Protein AF-A0A9D6NC68-F1 (afdb_monomer)

Radius of gyration: 19.36 Å; Cα contacts (8 Å, |Δi|>4): 173; chains: 1; bounding box: 43×59×42 Å

Mean predicted aligned error: 13.01 Å

pLDDT: mean 75.25, std 18.91, range [38.03, 96.81]

Nearest PDB structures (foldseek):
  4hh3-assembly1_B  TM=5.907E-01  e=2.697E-02  Cereibacter sphaeroides 2.4.1
  2va0-assembly2_B  TM=4.510E-01  e=1.013E-01  Cellvibrio japonicus
  3cwf-assembly3_B  TM=2.850E-01  e=6.262E-02  Bacillus subtilis subsp. subtilis str. 168
  6cet-assembly1_N  TM=4.588E-01  e=5.465E-01  Homo sapiens
  3cwf-assembly2_A  TM=2.872E-01  e=1.742E-01  Bacillus subtilis subsp. subtilis str. 168

Structure (mmCIF, N/CA/C/O backbone):
data_AF-A0A9D6NC68-F1
#
_entry.id   AF-A0A9D6NC68-F1
#
loop_
_atom_site.group_PDB
_atom_site.id
_atom_site.type_symbol
_atom_site.label_atom_id
_atom_site.label_alt_id
_atom_site.label_comp_id
_atom_site.label_asym_id
_atom_site.label_entity_id
_atom_site.label_seq_id
_atom_site.pdbx_PDB_ins_code
_atom_site.Cartn_x
_atom_site.Cartn_y
_atom_site.Cartn_z
_atom_site.occupancy
_atom_site.B_iso_or_equiv
_atom_site.auth_seq_id
_atom_site.auth_comp_id
_atom_site.auth_asym_id
_atom_site.auth_atom_id
_atom_site.pdbx_PDB_model_num
ATOM 1 N N . MET A 1 1 ? -10.569 -43.153 -0.492 1.00 38.03 1 MET A N 1
ATOM 2 C CA . MET A 1 1 ? -9.709 -42.126 -1.125 1.00 38.03 1 MET A CA 1
ATOM 3 C C . MET A 1 1 ? -10.592 -40.969 -1.573 1.00 38.03 1 MET A C 1
ATOM 5 O O . MET A 1 1 ? -11.355 -41.141 -2.511 1.00 38.03 1 MET A O 1
ATOM 9 N N . ALA A 1 2 ? -10.570 -39.834 -0.868 1.00 39.91 2 ALA A N 1
ATOM 10 C CA . ALA A 1 2 ? -11.434 -38.691 -1.178 1.00 39.91 2 ALA A CA 1
ATOM 11 C C . ALA A 1 2 ? -10.751 -37.766 -2.201 1.00 39.91 2 ALA A C 1
ATOM 13 O O . ALA A 1 2 ? -9.754 -37.112 -1.889 1.00 39.91 2 ALA A O 1
ATOM 14 N N . GLY A 1 3 ? -11.259 -37.740 -3.435 1.00 43.75 3 GLY A N 1
ATOM 15 C CA . GLY A 1 3 ? -10.824 -36.790 -4.457 1.00 43.75 3 GLY A CA 1
ATOM 16 C C . GLY A 1 3 ? -11.274 -35.375 -4.093 1.00 43.75 3 GLY A C 1
ATOM 17 O O . GLY A 1 3 ? -12.452 -35.142 -3.838 1.00 43.75 3 GLY A O 1
ATOM 18 N N . ARG A 1 4 ? -10.337 -34.421 -4.041 1.00 42.56 4 ARG A N 1
ATOM 19 C CA . ARG A 1 4 ? -10.652 -32.993 -3.891 1.00 42.56 4 ARG A CA 1
ATOM 20 C C . ARG A 1 4 ? -11.070 -32.434 -5.249 1.00 42.56 4 ARG A C 1
ATOM 22 O O . ARG A 1 4 ? -10.222 -32.258 -6.122 1.00 42.56 4 ARG A O 1
ATOM 29 N N . TYR A 1 5 ? -12.354 -32.134 -5.401 1.00 45.03 5 TYR A N 1
ATOM 30 C CA . TYR A 1 5 ? -12.891 -31.415 -6.553 1.00 45.03 5 TYR A CA 1
ATOM 31 C C . TYR A 1 5 ? -12.831 -29.908 -6.294 1.00 45.03 5 TYR A C 1
ATOM 33 O O . TYR A 1 5 ? -13.053 -29.456 -5.171 1.00 45.03 5 TYR A O 1
ATOM 41 N N . ARG A 1 6 ? -12.510 -29.124 -7.326 1.00 47.69 6 ARG A N 1
ATOM 42 C CA . ARG A 1 6 ? -12.572 -27.659 -7.286 1.00 47.69 6 ARG A CA 1
ATOM 43 C C . ARG A 1 6 ? -13.551 -27.212 -8.363 1.00 47.69 6 ARG A C 1
ATOM 45 O O . ARG A 1 6 ? -13.304 -27.459 -9.539 1.00 47.69 6 ARG A O 1
ATOM 52 N N . ILE A 1 7 ? -14.658 -26.611 -7.940 1.00 45.88 7 ILE A N 1
ATOM 53 C CA . ILE A 1 7 ? -15.708 -26.094 -8.821 1.00 45.88 7 ILE A CA 1
ATOM 54 C C . ILE A 1 7 ? -15.282 -24.689 -9.261 1.00 45.88 7 ILE A C 1
ATOM 56 O O . ILE A 1 7 ? -14.904 -23.869 -8.425 1.00 45.88 7 ILE A O 1
ATOM 60 N N . LEU A 1 8 ? -15.285 -24.437 -10.568 1.00 43.72 8 LEU A N 1
ATOM 61 C CA . LEU A 1 8 ? -15.113 -23.110 -11.157 1.00 43.72 8 LEU A CA 1
ATOM 62 C C . LEU A 1 8 ? -16.444 -22.750 -11.816 1.00 43.72 8 LEU A C 1
ATOM 64 O O . LEU A 1 8 ? -16.914 -23.498 -12.671 1.00 43.72 8 LEU A O 1
ATOM 68 N N . LEU A 1 9 ? -17.050 -21.643 -11.388 1.00 43.97 9 LEU A N 1
ATOM 69 C CA . LEU A 1 9 ? -18.207 -21.056 -12.058 1.00 43.97 9 LEU A CA 1
ATOM 70 C C . LEU A 1 9 ? -17.688 -20.282 -13.272 1.00 43.97 9 LEU A C 1
ATOM 72 O O . LEU A 1 9 ? -16.875 -19.372 -13.126 1.00 43.97 9 LEU A O 1
ATOM 76 N N . LEU A 1 10 ? -18.109 -20.705 -14.459 1.00 48.22 10 LEU A N 1
ATOM 77 C CA . LEU A 1 10 ? -17.904 -20.001 -15.720 1.00 48.22 10 LEU A CA 1
ATOM 78 C C . LEU A 1 10 ? -19.257 -19.411 -16.112 1.00 48.22 10 LEU A C 1
ATOM 80 O O . LEU A 1 10 ? -20.260 -20.124 -16.057 1.00 48.22 10 LEU A O 1
ATOM 84 N N . GLU A 1 11 ? -19.284 -18.123 -16.446 1.00 46.56 11 GLU A N 1
ATOM 85 C CA . GLU A 1 11 ? -20.502 -17.456 -16.906 1.00 46.56 11 GLU A CA 1
ATOM 86 C C . GLU A 1 11 ? -21.020 -18.083 -18.206 1.00 46.56 11 GLU A C 1
ATOM 88 O 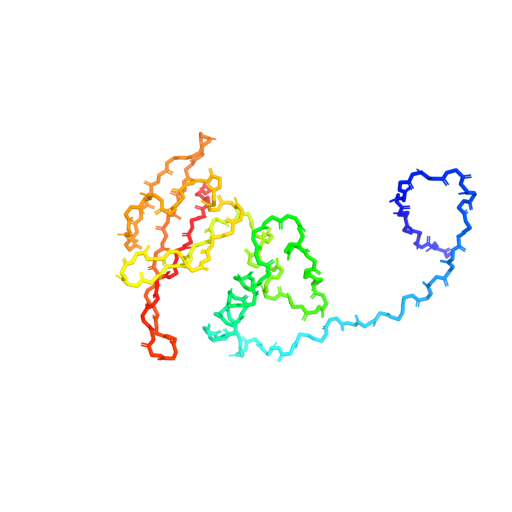O . GLU A 1 11 ? -20.258 -18.502 -19.081 1.00 46.56 11 GLU A O 1
ATOM 93 N N . ASP A 1 12 ? -22.345 -18.191 -18.260 1.00 42.12 12 ASP A N 1
ATOM 94 C CA . ASP A 1 12 ? -23.128 -18.937 -19.233 1.00 42.12 12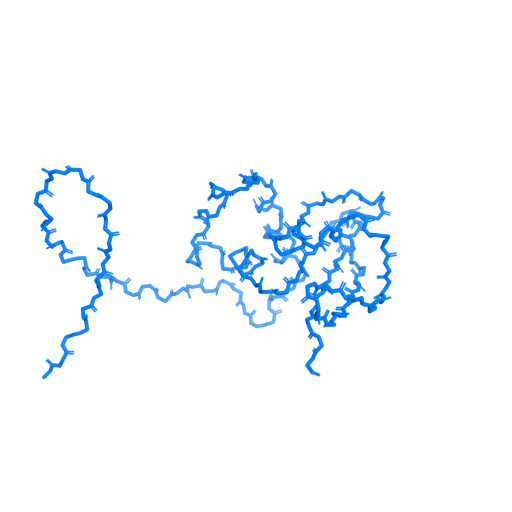 ASP A CA 1
ATOM 95 C C . ASP A 1 12 ? -23.083 -18.290 -20.626 1.00 42.12 12 ASP A C 1
ATOM 97 O O . ASP A 1 12 ? -23.382 -17.113 -20.816 1.00 42.12 12 ASP A O 1
ATOM 101 N N . SER A 1 13 ? -22.710 -19.086 -21.624 1.00 50.75 13 SER A N 1
ATOM 102 C CA . SER A 1 13 ? -22.927 -18.796 -23.043 1.00 50.75 13 SER A CA 1
ATOM 103 C C . SER A 1 13 ? -23.409 -20.068 -23.745 1.00 50.75 13 SER A C 1
ATOM 105 O O . SER A 1 13 ? -22.804 -20.521 -24.711 1.00 50.75 13 SER A O 1
ATOM 107 N N . GLY A 1 14 ? -24.459 -20.705 -23.215 1.00 52.47 14 GLY A N 1
ATOM 108 C CA . GLY A 1 14 ? -25.315 -21.639 -23.956 1.00 52.47 14 GLY A CA 1
ATOM 109 C C . GLY A 1 14 ? -24.658 -22.914 -24.502 1.00 52.47 14 GLY A C 1
ATOM 110 O O . GLY A 1 14 ? -25.188 -23.515 -25.435 1.00 52.47 14 GLY A O 1
ATOM 111 N N . GLY A 1 15 ? -23.523 -23.350 -23.952 1.00 49.03 15 GLY A N 1
ATOM 112 C CA . GLY A 1 15 ? -22.810 -24.556 -24.381 1.00 49.03 15 GLY A CA 1
ATOM 113 C C . GLY A 1 15 ? -22.490 -25.466 -23.199 1.00 49.03 15 GLY A C 1
ATOM 114 O O . GLY A 1 15 ? -21.941 -25.013 -22.198 1.00 49.03 15 GLY A O 1
ATOM 115 N N . ALA A 1 16 ? -22.834 -26.753 -23.302 1.00 49.88 16 ALA A N 1
ATOM 116 C CA . ALA A 1 16 ? -22.625 -27.742 -22.245 1.00 49.88 16 ALA A CA 1
ATOM 117 C C . ALA A 1 16 ? -21.170 -27.745 -21.727 1.00 49.88 16 ALA A C 1
ATOM 119 O O . ALA A 1 16 ? -20.219 -27.934 -22.488 1.00 49.88 16 ALA A O 1
ATOM 120 N N . LEU A 1 17 ? -21.001 -27.558 -20.414 1.00 51.28 17 LEU A N 1
ATOM 121 C CA . LEU A 1 17 ? -19.701 -27.542 -19.744 1.00 51.28 17 LEU A CA 1
ATOM 122 C C . LEU A 1 17 ? -19.083 -28.948 -19.747 1.00 51.28 17 LEU A C 1
ATOM 124 O O . LEU A 1 17 ? -19.512 -29.833 -19.007 1.00 51.28 17 LEU A O 1
ATOM 128 N N . VAL A 1 18 ? -18.043 -29.155 -20.557 1.00 51.59 18 VAL A N 1
ATOM 129 C CA . VAL A 1 18 ? -17.250 -30.391 -20.534 1.00 51.59 18 VAL A CA 1
ATOM 130 C C . VAL A 1 18 ? -16.171 -30.273 -19.447 1.00 51.59 18 VAL A C 1
ATOM 132 O O . VAL A 1 18 ? -15.347 -29.355 -19.507 1.00 51.59 18 VAL A O 1
ATOM 135 N N . PRO A 1 19 ? -16.114 -31.180 -18.454 1.00 50.38 19 PRO A N 1
ATOM 136 C CA . PRO A 1 19 ? -15.077 -31.146 -17.432 1.00 50.38 19 PRO A CA 1
ATOM 137 C C . PRO A 1 19 ? -13.713 -31.483 -18.046 1.00 50.38 19 PRO A C 1
ATOM 139 O O . PRO A 1 19 ? -13.382 -32.639 -18.305 1.00 50.38 19 PRO A O 1
ATOM 142 N N . VAL A 1 20 ? -12.881 -30.464 -18.259 1.00 53.00 20 VAL A N 1
ATOM 143 C CA . VAL A 1 20 ? -11.490 -30.662 -18.674 1.00 53.00 20 VAL A CA 1
ATOM 144 C C . VAL A 1 20 ? -10.664 -31.013 -17.439 1.00 53.00 20 VAL A C 1
ATOM 146 O O . VAL A 1 20 ? -10.426 -30.172 -16.570 1.00 53.00 20 VAL A O 1
ATOM 149 N N . SER A 1 21 ? -10.179 -32.254 -17.362 1.00 44.06 21 SER A N 1
ATOM 150 C CA . SER A 1 21 ? -9.231 -32.683 -16.328 1.00 44.06 21 SER A CA 1
ATOM 151 C C . SER A 1 21 ? -7.858 -32.037 -16.559 1.00 44.06 21 SER A C 1
ATOM 153 O O . SER A 1 21 ? -6.910 -32.672 -17.029 1.00 44.06 21 SER A O 1
ATOM 155 N N . ARG A 1 22 ? -7.713 -30.756 -16.206 1.00 48.44 22 ARG A N 1
ATOM 156 C CA . ARG A 1 22 ? -6.403 -30.105 -16.123 1.00 48.44 22 ARG A CA 1
ATOM 157 C C . ARG A 1 22 ? -5.655 -30.699 -14.932 1.00 48.44 22 ARG A C 1
ATOM 159 O O . ARG A 1 22 ? -5.907 -30.345 -13.781 1.00 48.44 22 ARG A O 1
ATOM 166 N N . ARG A 1 23 ? -4.688 -31.583 -15.201 1.00 44.88 23 ARG A N 1
ATOM 167 C CA . ARG A 1 23 ? -3.639 -31.906 -14.226 1.00 44.88 23 ARG A CA 1
ATOM 168 C C . ARG A 1 23 ? -2.880 -30.613 -13.943 1.00 44.88 23 ARG A C 1
ATOM 170 O O . ARG A 1 23 ? -1.998 -30.228 -14.707 1.00 44.88 23 ARG A O 1
ATOM 177 N N . SER A 1 24 ? -3.236 -29.922 -12.864 1.00 47.62 24 SER A N 1
ATOM 178 C CA . SER A 1 24 ? -2.426 -28.824 -12.359 1.00 47.62 24 SER A CA 1
ATOM 179 C C . SER A 1 24 ? -1.089 -29.425 -11.935 1.00 47.62 24 SER A C 1
ATOM 181 O O . SER A 1 24 ? -0.956 -30.043 -10.879 1.00 47.62 24 SER A O 1
ATOM 183 N N . ARG A 1 25 ? -0.066 -29.289 -12.787 1.00 47.72 25 ARG A N 1
ATOM 184 C CA . ARG A 1 25 ? 1.313 -29.360 -12.307 1.00 47.72 25 ARG A CA 1
ATOM 185 C C . ARG A 1 25 ? 1.385 -28.286 -11.233 1.00 47.72 25 ARG A C 1
ATOM 187 O O . ARG A 1 25 ? 1.366 -27.103 -11.559 1.00 47.72 25 ARG A O 1
ATOM 194 N N . ARG A 1 26 ? 1.380 -28.696 -9.962 1.00 45.12 26 ARG A N 1
ATOM 195 C CA . ARG A 1 26 ? 1.648 -27.816 -8.826 1.00 45.12 26 ARG A CA 1
ATOM 196 C C . ARG A 1 26 ? 3.069 -27.291 -8.999 1.00 45.12 26 ARG A C 1
ATOM 198 O O . ARG A 1 26 ? 4.011 -27.836 -8.434 1.00 45.12 26 ARG A O 1
ATOM 205 N N . ARG A 1 27 ? 3.234 -26.249 -9.809 1.00 46.94 27 ARG A N 1
ATOM 206 C CA . ARG A 1 27 ? 4.365 -25.353 -9.666 1.00 46.94 27 ARG A CA 1
ATOM 207 C C . ARG A 1 27 ? 4.140 -24.703 -8.312 1.00 46.94 27 ARG A C 1
ATOM 209 O O . ARG A 1 27 ? 3.193 -23.940 -8.139 1.00 46.94 27 ARG A O 1
ATOM 216 N N . ARG A 1 28 ? 4.940 -25.098 -7.317 1.00 42.88 28 ARG A N 1
ATOM 217 C CA . ARG A 1 28 ? 5.138 -24.232 -6.153 1.00 42.88 28 ARG A CA 1
ATOM 218 C C . ARG A 1 28 ? 5.463 -22.851 -6.729 1.00 42.88 28 ARG A C 1
ATOM 220 O O . ARG A 1 28 ? 6.293 -22.818 -7.641 1.00 42.88 28 ARG A O 1
ATOM 227 N N . PRO A 1 29 ? 4.814 -21.768 -6.273 1.00 49.62 29 PRO A N 1
ATOM 228 C CA . PRO A 1 29 ? 5.267 -20.435 -6.626 1.00 49.62 29 PRO A CA 1
ATOM 229 C C . PRO A 1 29 ? 6.754 -20.398 -6.287 1.00 49.62 29 PRO A C 1
ATOM 231 O O . PRO A 1 29 ? 7.136 -20.625 -5.135 1.00 49.62 29 PRO A O 1
ATOM 234 N N . ALA A 1 30 ? 7.597 -20.270 -7.306 1.00 50.16 30 ALA A N 1
ATOM 235 C CA . ALA A 1 30 ? 8.998 -20.005 -7.080 1.00 50.16 30 ALA A CA 1
ATOM 236 C C . ALA A 1 30 ? 9.017 -18.553 -6.631 1.00 50.16 30 ALA A C 1
ATOM 238 O O . ALA A 1 30 ? 8.946 -17.663 -7.464 1.00 50.16 30 ALA A O 1
ATOM 239 N N . PHE A 1 31 ? 8.983 -18.322 -5.320 1.00 48.66 31 PHE A N 1
ATOM 240 C CA . PHE A 1 31 ? 9.258 -17.003 -4.779 1.00 48.66 31 PHE A CA 1
ATOM 241 C C . PHE A 1 31 ? 10.730 -16.734 -5.097 1.00 48.66 31 PHE A C 1
ATOM 243 O O . PHE A 1 31 ? 11.588 -17.398 -4.515 1.00 48.66 31 PHE A O 1
ATOM 250 N N . PRO A 1 32 ? 11.055 -15.829 -6.037 1.00 55.06 32 PRO A N 1
ATOM 251 C CA . PRO A 1 32 ? 12.445 -15.578 -6.405 1.00 55.06 32 PRO A CA 1
ATOM 252 C C . PRO A 1 32 ? 13.188 -14.800 -5.305 1.00 55.06 32 PRO A C 1
ATOM 254 O O . PRO A 1 32 ? 14.366 -14.492 -5.451 1.00 55.06 32 PRO A O 1
ATOM 257 N N . TYR A 1 33 ? 12.504 -14.480 -4.204 1.00 56.50 33 TYR A N 1
ATOM 258 C CA . TYR A 1 33 ? 13.012 -13.688 -3.100 1.00 56.50 33 TYR A CA 1
ATOM 259 C C . TYR A 1 33 ? 13.284 -14.600 -1.898 1.00 56.50 33 TYR A C 1
ATOM 261 O O . TYR A 1 33 ? 12.368 -15.245 -1.382 1.00 56.50 33 TYR A O 1
ATOM 269 N N . SER A 1 34 ? 14.537 -14.654 -1.433 1.00 53.75 34 SER A N 1
ATOM 270 C CA . SER A 1 34 ? 14.830 -15.168 -0.092 1.00 53.75 34 SER A CA 1
ATOM 271 C C . SER A 1 34 ? 14.238 -14.226 0.963 1.00 53.75 34 SER A C 1
ATOM 273 O O . SER A 1 34 ? 13.950 -13.059 0.689 1.00 53.75 34 SER A O 1
ATOM 275 N N . ARG A 1 35 ? 14.059 -14.716 2.195 1.00 50.66 35 ARG A N 1
ATOM 276 C CA . ARG A 1 35 ? 13.564 -13.901 3.316 1.00 50.66 35 ARG A CA 1
ATOM 277 C C . ARG A 1 35 ? 14.492 -12.710 3.611 1.00 50.66 35 ARG A C 1
ATOM 279 O O . ARG A 1 35 ? 14.003 -11.690 4.080 1.00 50.66 35 ARG A O 1
ATOM 286 N N . GLU A 1 36 ? 15.785 -12.816 3.281 1.00 51.69 36 GLU A N 1
ATOM 287 C CA . GLU A 1 36 ? 16.742 -11.698 3.322 1.00 51.69 36 GLU A CA 1
ATOM 288 C C . GLU A 1 36 ? 16.700 -10.787 2.076 1.00 51.69 36 GLU A C 1
ATOM 290 O O . GLU A 1 36 ? 17.142 -9.644 2.147 1.00 51.69 36 GLU A O 1
ATOM 295 N N . ALA A 1 37 ? 16.167 -11.254 0.940 1.00 50.56 37 ALA A N 1
ATOM 296 C CA . ALA A 1 37 ? 16.128 -10.516 -0.329 1.00 50.56 37 ALA A CA 1
ATOM 297 C C . ALA A 1 37 ? 14.882 -9.631 -0.514 1.00 50.56 37 ALA A C 1
ATOM 299 O O . ALA A 1 37 ? 14.808 -8.876 -1.485 1.00 50.56 37 ALA A O 1
ATOM 300 N N . LEU A 1 38 ? 13.906 -9.686 0.400 1.00 60.12 38 LEU A N 1
ATOM 301 C CA . LEU A 1 38 ? 12.779 -8.745 0.445 1.00 60.12 38 LEU A CA 1
ATOM 302 C C . LEU A 1 38 ? 13.248 -7.380 0.977 1.00 60.12 38 LEU A C 1
ATOM 304 O O . LEU A 1 38 ? 12.913 -6.956 2.079 1.00 60.12 38 LEU A O 1
ATOM 308 N N . GLY A 1 39 ? 14.074 -6.704 0.181 1.00 69.44 39 GLY A N 1
ATOM 309 C CA . GLY A 1 39 ? 14.483 -5.323 0.402 1.00 69.44 39 GLY A CA 1
ATOM 310 C C . GLY A 1 39 ? 13.531 -4.325 -0.260 1.00 69.44 39 GLY A C 1
ATOM 311 O O . GLY A 1 39 ? 12.707 -4.682 -1.104 1.00 69.44 39 GLY A O 1
ATOM 312 N N . TRP A 1 40 ? 13.708 -3.043 0.069 1.00 72.69 40 TRP A N 1
ATOM 313 C CA . TRP A 1 40 ? 12.947 -1.914 -0.488 1.00 72.69 40 TRP A CA 1
ATOM 314 C C . TRP A 1 40 ? 12.809 -1.933 -2.012 1.00 72.69 40 TRP A C 1
ATOM 316 O O . TRP A 1 40 ? 11.760 -1.567 -2.537 1.00 72.69 40 TRP A O 1
ATOM 326 N N . GLY A 1 41 ? 13.839 -2.399 -2.722 1.00 76.62 41 GLY A N 1
ATOM 327 C CA . GLY A 1 41 ? 13.818 -2.454 -4.179 1.00 76.62 41 GLY A CA 1
ATOM 328 C C . GLY A 1 41 ? 12.754 -3.376 -4.754 1.00 76.62 41 GLY A C 1
ATOM 329 O O . GLY A 1 41 ? 12.084 -2.994 -5.703 1.00 76.62 41 GLY A O 1
ATOM 330 N N . VAL A 1 42 ? 12.516 -4.533 -4.134 1.00 82.06 42 VAL A N 1
ATOM 331 C CA . VAL A 1 42 ? 11.505 -5.488 -4.611 1.00 82.06 42 VAL A CA 1
ATOM 332 C C . VAL A 1 42 ? 10.097 -4.894 -4.505 1.00 82.06 42 VAL A C 1
ATOM 334 O O . VAL A 1 42 ? 9.295 -5.010 -5.432 1.00 82.06 42 VAL A O 1
ATOM 337 N N . LEU A 1 43 ? 9.804 -4.219 -3.389 1.00 82.19 43 LEU A N 1
ATOM 338 C CA . LEU A 1 43 ? 8.521 -3.549 -3.172 1.00 82.19 43 LEU A CA 1
ATOM 339 C C . LEU A 1 43 ? 8.315 -2.410 -4.176 1.00 82.19 43 LEU A C 1
ATOM 341 O O . LEU A 1 43 ? 7.243 -2.275 -4.758 1.00 82.19 43 LEU A O 1
ATOM 345 N N . LEU A 1 44 ? 9.352 -1.615 -4.422 1.00 82.88 44 LEU A N 1
ATOM 346 C CA . LEU A 1 44 ? 9.266 -0.462 -5.313 1.00 82.88 44 LEU A CA 1
ATOM 347 C C . LEU A 1 44 ? 9.247 -0.853 -6.799 1.00 82.88 44 LEU A C 1
ATOM 349 O O . LEU A 1 44 ? 8.564 -0.207 -7.590 1.00 82.88 44 LEU A O 1
ATOM 353 N N . GLU A 1 45 ? 9.898 -1.951 -7.183 1.00 85.50 45 GLU A N 1
ATOM 354 C CA . GLU A 1 45 ? 9.743 -2.563 -8.510 1.00 85.50 45 GLU A CA 1
ATOM 355 C C . GLU A 1 45 ? 8.331 -3.116 -8.730 1.00 85.50 45 GLU A C 1
ATOM 357 O O . GLU A 1 45 ? 7.791 -3.023 -9.834 1.00 85.50 45 GLU A O 1
ATOM 362 N N . ALA A 1 46 ? 7.710 -3.691 -7.696 1.00 84.75 46 ALA A N 1
ATOM 363 C CA . ALA A 1 46 ? 6.306 -4.096 -7.747 1.00 84.75 46 ALA A CA 1
ATOM 364 C C . ALA A 1 46 ? 5.377 -2.881 -7.915 1.00 84.75 46 ALA A C 1
ATOM 366 O O . ALA A 1 46 ? 4.517 -2.892 -8.792 1.00 84.75 46 ALA A O 1
ATOM 367 N N . VAL A 1 47 ? 5.617 -1.795 -7.176 1.00 83.62 47 VAL A N 1
ATOM 368 C CA . VAL A 1 47 ? 4.903 -0.516 -7.335 1.00 83.62 47 VAL A CA 1
ATOM 369 C C . VAL A 1 47 ? 5.040 0.049 -8.757 1.00 83.62 47 VAL A C 1
ATOM 371 O O . VAL A 1 47 ? 4.042 0.417 -9.373 1.00 83.62 47 VAL A O 1
ATOM 374 N N . GLU A 1 48 ? 6.247 0.078 -9.332 1.00 83.31 48 GLU A N 1
ATOM 375 C CA . GLU A 1 48 ? 6.464 0.531 -10.719 1.00 83.31 48 GLU A CA 1
ATOM 376 C C . GLU A 1 48 ? 5.751 -0.359 -11.754 1.00 83.31 48 GLU A C 1
ATOM 378 O O . GLU A 1 48 ? 5.359 0.114 -12.826 1.00 83.31 48 GLU A O 1
ATOM 383 N N . ARG A 1 49 ? 5.600 -1.660 -11.474 1.00 82.31 49 ARG A N 1
ATOM 384 C CA . ARG A 1 49 ? 4.831 -2.587 -12.319 1.00 82.31 49 ARG A CA 1
ATOM 385 C C . ARG A 1 49 ? 3.333 -2.307 -12.226 1.00 82.31 49 ARG A C 1
ATOM 387 O O . ARG A 1 49 ? 2.720 -2.123 -13.274 1.00 82.31 49 ARG A O 1
ATOM 394 N N . LEU A 1 50 ? 2.792 -2.172 -11.016 1.00 79.88 50 LEU A N 1
ATOM 395 C CA . LEU A 1 50 ? 1.386 -1.826 -10.779 1.00 79.88 50 LEU A CA 1
ATOM 396 C C . LEU A 1 50 ? 1.020 -0.489 -11.434 1.00 79.88 50 LEU A C 1
ATOM 398 O O . LEU A 1 50 ? 0.049 -0.406 -12.179 1.00 79.88 50 LEU A O 1
ATOM 402 N N . ARG A 1 51 ? 1.868 0.537 -11.284 1.00 77.62 51 ARG A N 1
ATOM 403 C CA . ARG A 1 51 ? 1.653 1.850 -11.916 1.00 77.62 51 ARG A CA 1
ATOM 404 C C . ARG A 1 51 ? 1.516 1.767 -13.440 1.00 77.62 51 ARG A C 1
ATOM 406 O O . ARG A 1 51 ? 0.761 2.530 -14.032 1.00 77.62 51 ARG A O 1
ATOM 413 N N . ARG A 1 52 ? 2.268 0.874 -14.095 1.00 76.88 52 ARG A N 1
ATOM 414 C CA . ARG A 1 52 ? 2.236 0.706 -15.561 1.00 76.88 52 ARG A CA 1
ATOM 415 C C . ARG A 1 52 ? 0.990 -0.012 -16.067 1.00 76.88 52 ARG A C 1
ATOM 417 O O . ARG A 1 52 ? 0.668 0.138 -17.240 1.00 76.88 52 ARG A O 1
ATOM 424 N N . GLN A 1 53 ? 0.325 -0.791 -15.221 1.00 71.81 53 GLN A N 1
ATOM 425 C CA . GLN A 1 53 ? -0.871 -1.544 -15.601 1.00 71.81 53 GLN A CA 1
ATOM 426 C C . GLN A 1 53 ? -2.133 -0.679 -15.628 1.00 71.81 53 GLN A C 1
ATOM 428 O O . GLN A 1 53 ? -3.111 -1.058 -16.265 1.00 71.81 53 GLN A O 1
ATOM 433 N N . GLY A 1 54 ? -2.071 0.515 -15.033 1.00 61.97 54 GLY A N 1
ATOM 434 C CA . GLY A 1 54 ? -3.194 1.439 -14.966 1.00 61.97 54 GLY A CA 1
ATOM 435 C C . GLY A 1 54 ? -4.193 1.068 -13.862 1.00 61.97 54 GLY A C 1
ATOM 436 O O . GLY A 1 54 ? -4.102 -0.009 -13.271 1.00 61.97 54 GLY A O 1
ATOM 437 N N . PRO A 1 55 ? -5.121 1.982 -13.539 1.00 58.72 55 PRO A N 1
ATOM 438 C CA . PRO A 1 55 ? -6.116 1.760 -12.498 1.00 58.72 55 PRO A CA 1
ATOM 439 C C . PRO A 1 55 ? -7.189 0.747 -12.927 1.00 58.72 55 PRO A C 1
ATOM 441 O O . PRO A 1 55 ? -7.469 0.567 -14.114 1.00 58.72 55 PRO A O 1
ATOM 444 N N . GLY A 1 56 ? -7.862 0.156 -11.939 1.00 55.50 56 GLY A N 1
ATOM 445 C CA . GLY A 1 56 ? -9.074 -0.639 -12.133 1.00 55.50 56 GLY A CA 1
ATOM 446 C C . GLY A 1 56 ? -8.862 -2.149 -12.333 1.00 55.50 56 GLY A C 1
ATOM 447 O O . GLY A 1 56 ? -7.732 -2.637 -12.332 1.00 55.50 56 GLY A O 1
ATOM 448 N N . PRO A 1 57 ? -9.961 -2.908 -12.518 1.00 54.28 57 PRO A N 1
ATOM 449 C CA . PRO A 1 57 ? -9.960 -4.376 -12.482 1.00 54.28 57 PRO A CA 1
ATOM 450 C C . PRO A 1 57 ? -9.089 -5.043 -13.556 1.00 54.28 57 PRO A C 1
ATOM 452 O O . PRO A 1 57 ? -8.639 -6.172 -13.382 1.00 54.28 57 PRO A O 1
ATOM 455 N N . GLU A 1 58 ? -8.825 -4.357 -14.670 1.00 56.12 58 GLU A N 1
ATOM 456 C CA . GLU A 1 58 ? -7.948 -4.852 -15.740 1.00 56.12 58 GLU A CA 1
ATOM 457 C C . GLU A 1 58 ? -6.462 -4.842 -15.335 1.00 56.12 58 GLU A C 1
ATOM 459 O O . GLU A 1 58 ? -5.691 -5.682 -15.808 1.00 56.12 58 GLU A O 1
ATOM 464 N N . GLY A 1 59 ? -6.064 -3.962 -14.405 1.00 55.38 59 GLY A N 1
ATOM 465 C CA . GLY A 1 59 ? -4.738 -3.981 -13.781 1.00 55.38 59 GLY A CA 1
ATOM 466 C C . GLY A 1 59 ? -4.553 -5.157 -12.814 1.00 55.38 59 GLY A C 1
ATOM 467 O O . GLY A 1 59 ? -3.436 -5.611 -12.583 1.00 55.38 59 GLY A O 1
ATOM 468 N N . TRP A 1 60 ? -5.651 -5.748 -12.328 1.00 57.66 60 TRP A N 1
ATOM 469 C CA . TRP A 1 60 ? -5.657 -6.827 -11.326 1.00 57.66 60 TRP A CA 1
ATOM 470 C C . TRP A 1 60 ? -5.333 -8.209 -11.908 1.00 57.66 60 TRP A C 1
ATOM 472 O O . TRP A 1 60 ? -5.503 -9.243 -11.261 1.00 57.66 60 TRP A O 1
ATOM 482 N N . ARG A 1 61 ? -4.850 -8.257 -13.153 1.00 62.75 61 ARG A N 1
ATOM 483 C CA . ARG A 1 61 ? -4.497 -9.506 -13.842 1.00 62.75 61 ARG A CA 1
ATOM 484 C C . ARG A 1 61 ? -3.167 -10.092 -13.371 1.00 62.75 61 ARG A C 1
ATOM 486 O O . ARG A 1 61 ? -2.790 -11.162 -13.850 1.00 62.75 61 ARG A O 1
ATOM 493 N N . ILE A 1 62 ? -2.463 -9.442 -12.437 1.00 66.4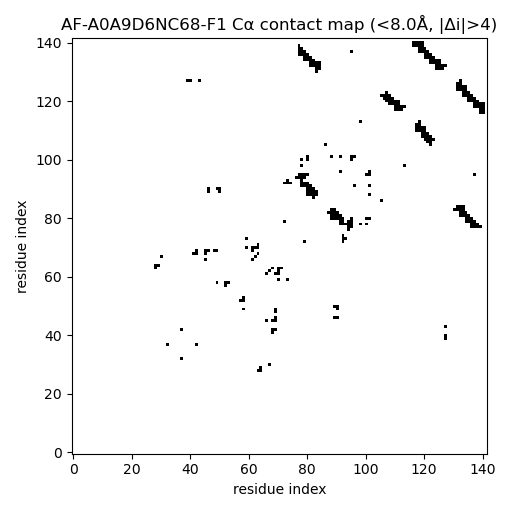4 62 ILE A N 1
ATOM 494 C CA . ILE A 1 62 ? -1.282 -10.036 -11.813 1.00 66.44 62 ILE A CA 1
ATOM 495 C C . ILE A 1 62 ? -1.708 -11.259 -11.003 1.00 66.44 62 ILE A C 1
ATOM 497 O O . ILE A 1 62 ? -2.270 -11.173 -9.914 1.00 66.44 62 ILE A O 1
ATOM 501 N N . SER A 1 63 ? -1.382 -12.434 -11.527 1.00 65.31 63 SER A N 1
ATOM 502 C CA . SER A 1 63 ? -1.458 -13.670 -10.765 1.00 65.31 63 SER A CA 1
ATOM 503 C C . SER A 1 63 ? -0.415 -13.653 -9.649 1.00 65.31 63 SER A C 1
ATOM 505 O O . SER A 1 63 ? 0.745 -13.306 -9.876 1.00 65.31 63 SER A O 1
ATOM 507 N N . LEU A 1 64 ? -0.787 -14.163 -8.471 1.00 70.69 64 LEU A N 1
ATOM 508 C CA . LEU A 1 64 ? 0.144 -14.470 -7.377 1.00 70.69 64 LEU A CA 1
ATOM 509 C C . LEU A 1 64 ? 1.366 -15.289 -7.850 1.00 70.69 64 LEU A C 1
ATOM 511 O O . LEU A 1 64 ? 2.429 -15.220 -7.241 1.00 70.69 64 LEU A O 1
ATOM 515 N N . GLN A 1 65 ? 1.217 -16.093 -8.910 1.00 70.19 65 GLN A N 1
ATOM 516 C CA . GLN A 1 65 ? 2.307 -16.905 -9.464 1.00 70.19 65 GLN A CA 1
ATOM 517 C C . GLN A 1 65 ? 3.313 -16.097 -10.292 1.00 70.19 65 GLN A C 1
ATOM 519 O O . GLN A 1 65 ? 4.458 -16.530 -10.403 1.00 70.19 65 GLN A O 1
ATOM 524 N N . ASP A 1 66 ? 2.891 -14.963 -10.852 1.00 71.69 66 ASP A N 1
ATOM 525 C CA . ASP A 1 66 ? 3.683 -14.169 -11.793 1.00 71.69 66 ASP A CA 1
ATOM 526 C C . ASP A 1 66 ? 4.370 -12.988 -11.091 1.00 71.69 66 ASP A C 1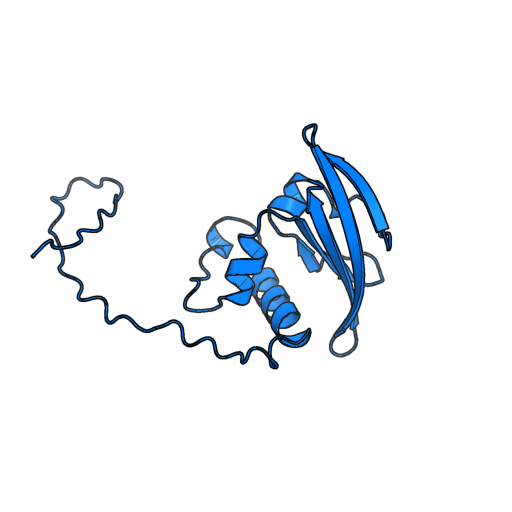
ATOM 528 O O . ASP A 1 66 ? 5.542 -12.716 -11.351 1.00 71.69 66 ASP A O 1
ATOM 532 N N . ASP A 1 67 ? 3.681 -12.320 -10.157 1.00 77.56 67 ASP A N 1
ATOM 533 C CA . ASP A 1 67 ? 4.273 -11.268 -9.321 1.00 77.56 67 ASP A CA 1
ATOM 534 C C . ASP A 1 67 ? 3.614 -11.215 -7.928 1.00 77.56 67 ASP A C 1
ATOM 536 O O . ASP A 1 67 ? 2.656 -10.472 -7.695 1.00 77.56 67 ASP A O 1
ATOM 540 N N . PRO A 1 68 ? 4.111 -12.019 -6.969 1.00 78.81 68 PRO A N 1
ATOM 541 C CA . PRO A 1 68 ? 3.474 -12.160 -5.666 1.00 78.81 68 PRO A CA 1
ATOM 542 C C . PRO A 1 68 ? 3.518 -10.883 -4.831 1.00 78.81 68 PRO A C 1
ATOM 544 O O . PRO A 1 68 ? 2.636 -10.673 -4.005 1.00 78.81 68 PRO A O 1
ATOM 547 N N . VAL A 1 69 ? 4.525 -10.029 -5.021 1.00 83.31 69 VAL A N 1
ATOM 548 C CA . VAL A 1 69 ? 4.659 -8.795 -4.238 1.00 83.31 69 VAL A CA 1
ATOM 549 C C . VAL A 1 69 ? 3.640 -7.771 -4.708 1.00 83.31 69 VAL A C 1
ATOM 551 O O . VAL A 1 69 ? 2.942 -7.204 -3.875 1.00 83.31 69 VAL A O 1
ATOM 554 N N . ALA A 1 70 ? 3.488 -7.590 -6.021 1.00 81.62 70 ALA A N 1
ATOM 555 C CA . ALA A 1 70 ? 2.448 -6.719 -6.557 1.00 81.62 70 ALA A CA 1
ATOM 556 C C . ALA A 1 70 ? 1.044 -7.218 -6.188 1.00 81.62 70 ALA A C 1
ATOM 558 O O . ALA A 1 70 ? 0.224 -6.432 -5.724 1.00 81.62 70 ALA A O 1
ATOM 559 N N . PHE A 1 71 ? 0.804 -8.531 -6.287 1.00 81.44 71 PHE A N 1
ATOM 560 C CA . PHE A 1 71 ? -0.457 -9.128 -5.844 1.00 81.44 71 PHE A CA 1
ATOM 561 C C . PHE A 1 71 ? -0.748 -8.831 -4.364 1.00 81.44 71 PHE A C 1
ATOM 563 O O . PHE A 1 71 ? -1.872 -8.485 -4.004 1.00 81.44 71 PHE A O 1
ATOM 570 N N . LEU A 1 72 ? 0.250 -8.964 -3.483 1.00 84.56 72 LEU A N 1
ATOM 571 C CA . LEU A 1 72 ? 0.074 -8.674 -2.060 1.00 84.56 72 LEU A CA 1
ATOM 572 C C . LEU A 1 72 ? -0.179 -7.184 -1.812 1.00 84.56 72 LEU A C 1
ATOM 574 O O . LEU A 1 72 ? -1.085 -6.860 -1.055 1.00 84.56 72 LEU A O 1
ATOM 578 N N . LEU A 1 73 ? 0.562 -6.284 -2.463 1.00 85.19 73 LEU A N 1
ATOM 579 C CA . LEU A 1 73 ? 0.364 -4.835 -2.316 1.00 85.19 73 LEU A CA 1
ATOM 580 C C . LEU A 1 73 ? -1.058 -4.393 -2.683 1.00 85.19 73 LEU A C 1
ATOM 582 O O . LEU A 1 73 ? -1.571 -3.447 -2.083 1.00 85.19 73 LEU A O 1
ATOM 586 N N . ASP A 1 74 ? -1.674 -5.070 -3.648 1.00 83.69 74 ASP A N 1
ATOM 587 C CA . ASP A 1 74 ? -3.017 -4.753 -4.133 1.00 83.69 74 ASP A CA 1
ATOM 588 C C . ASP A 1 74 ? -4.130 -5.435 -3.310 1.00 83.69 74 ASP A C 1
ATOM 590 O O . ASP A 1 74 ? -5.229 -4.902 -3.178 1.00 83.69 74 ASP A O 1
ATOM 594 N N . SER A 1 75 ? -3.846 -6.592 -2.693 1.00 82.56 75 SER A N 1
ATOM 595 C CA . SER A 1 75 ? -4.848 -7.401 -1.971 1.00 82.56 75 SER A CA 1
ATOM 596 C C . SER A 1 75 ? -4.853 -7.252 -0.448 1.00 82.56 75 SER A C 1
ATOM 598 O O . SER A 1 75 ? -5.773 -7.754 0.205 1.00 82.56 75 SER A O 1
ATOM 600 N N . VAL A 1 76 ? -3.853 -6.598 0.150 1.00 88.88 76 VAL A N 1
ATOM 601 C CA . VAL A 1 76 ? -3.841 -6.368 1.603 1.00 88.88 76 VAL A CA 1
ATOM 602 C C . VAL A 1 76 ? -4.977 -5.445 2.042 1.00 88.88 76 VAL A C 1
ATOM 604 O O . VAL A 1 76 ? -5.342 -4.494 1.356 1.00 88.88 76 VAL A O 1
ATOM 607 N N . ALA A 1 77 ? -5.524 -5.732 3.224 1.00 89.44 77 ALA A N 1
ATOM 608 C CA . ALA A 1 77 ? -6.609 -4.954 3.818 1.00 89.44 77 ALA A CA 1
ATOM 609 C C . ALA A 1 77 ? -6.145 -3.608 4.400 1.00 89.44 77 ALA A C 1
ATOM 611 O O . ALA A 1 77 ? -6.973 -2.725 4.610 1.00 89.44 77 ALA A O 1
ATOM 612 N N . ASP A 1 78 ? -4.846 -3.458 4.658 1.00 93.06 78 ASP A N 1
ATOM 613 C CA . ASP A 1 78 ? -4.256 -2.192 5.082 1.00 93.06 78 ASP A CA 1
ATOM 614 C C . ASP A 1 78 ? -4.132 -1.239 3.889 1.00 93.06 78 ASP A C 1
ATOM 616 O O . ASP A 1 78 ? -3.872 -1.656 2.756 1.00 93.06 78 ASP A O 1
ATOM 620 N N . ALA A 1 79 ? -4.295 0.057 4.140 1.00 94.56 79 ALA A N 1
ATOM 621 C CA . ALA A 1 79 ? -4.087 1.062 3.110 1.00 94.56 79 ALA A CA 1
ATOM 622 C C . ALA A 1 79 ? -2.592 1.288 2.895 1.00 94.56 79 ALA A C 1
ATOM 624 O O . ALA A 1 79 ? -1.855 1.565 3.841 1.00 94.56 79 ALA A O 1
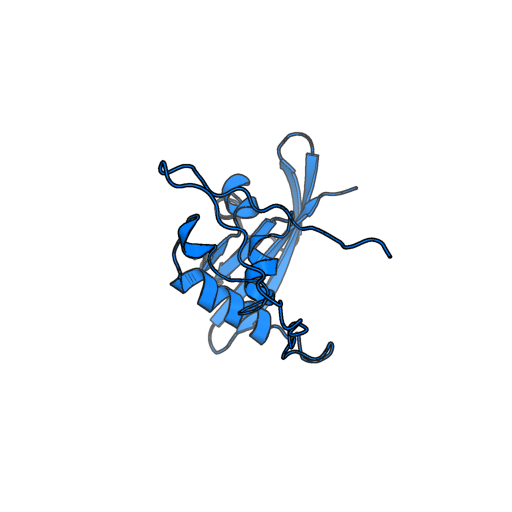ATOM 625 N N . ILE A 1 80 ? -2.158 1.206 1.639 1.00 93.31 80 ILE A N 1
ATOM 626 C CA . ILE A 1 80 ? -0.777 1.443 1.226 1.00 93.31 80 ILE A CA 1
ATOM 627 C C . ILE A 1 80 ? -0.757 2.569 0.202 1.00 93.31 80 ILE A C 1
ATOM 629 O O . ILE A 1 80 ? -1.429 2.499 -0.827 1.00 93.31 80 ILE A O 1
ATOM 633 N N . LEU A 1 81 ? 0.066 3.578 0.465 1.00 93.62 81 LEU A N 1
ATOM 634 C CA . LEU A 1 81 ? 0.292 4.704 -0.427 1.00 93.62 81 LEU A CA 1
ATOM 635 C C . LEU A 1 81 ? 1.792 4.947 -0.589 1.00 93.62 81 LEU A C 1
ATOM 637 O O . LEU A 1 81 ? 2.544 4.967 0.380 1.00 93.62 81 LEU A O 1
ATOM 641 N N . VAL A 1 82 ? 2.230 5.166 -1.823 1.00 92.31 82 VAL A N 1
ATOM 642 C CA . VAL A 1 82 ? 3.584 5.615 -2.140 1.00 92.31 82 VAL A CA 1
ATOM 643 C C . VAL A 1 82 ? 3.482 6.942 -2.864 1.00 92.31 82 VAL A C 1
ATOM 645 O O . VAL A 1 82 ? 2.877 7.026 -3.935 1.00 92.31 82 VAL A O 1
ATOM 648 N N . ARG A 1 83 ? 4.110 7.975 -2.305 1.00 93.31 83 ARG A N 1
ATOM 649 C CA . ARG A 1 83 ? 4.210 9.292 -2.935 1.00 93.31 83 ARG A CA 1
ATOM 650 C C . ARG A 1 83 ? 5.651 9.783 -2.999 1.00 93.31 83 ARG A C 1
ATOM 652 O O . ARG A 1 83 ? 6.518 9.307 -2.263 1.00 93.31 83 ARG A O 1
ATOM 659 N N . SER A 1 84 ? 5.928 10.702 -3.913 1.00 91.81 84 SER A N 1
ATOM 660 C CA . SER A 1 84 ? 7.210 11.405 -3.953 1.00 91.81 84 SER A CA 1
ATOM 661 C C . SER A 1 84 ? 7.322 12.411 -2.803 1.00 91.81 84 SER A C 1
ATOM 663 O O . SER A 1 84 ? 6.342 12.740 -2.133 1.00 91.81 84 SER A O 1
ATOM 665 N N . ASP A 1 85 ? 8.525 12.932 -2.583 1.00 87.75 85 ASP A N 1
ATOM 666 C CA . ASP A 1 85 ? 8.777 14.020 -1.633 1.00 87.75 85 ASP A CA 1
ATOM 667 C C . ASP A 1 85 ? 8.116 15.354 -2.021 1.00 87.75 85 ASP A C 1
ATOM 669 O O . ASP A 1 85 ? 7.944 16.216 -1.163 1.00 87.75 85 ASP A O 1
ATOM 673 N N . VAL A 1 86 ? 7.692 15.502 -3.279 1.00 89.00 86 VAL A N 1
ATOM 674 C CA . VAL A 1 86 ? 6.893 16.641 -3.761 1.00 89.00 86 VAL A CA 1
ATOM 675 C C . VAL A 1 86 ? 5.379 16.388 -3.705 1.00 89.00 86 VAL A C 1
ATOM 677 O O . VAL A 1 86 ? 4.601 17.244 -4.114 1.00 89.00 86 VAL A O 1
ATOM 680 N N . GLY A 1 87 ? 4.947 15.230 -3.194 1.00 88.06 87 GLY A N 1
ATOM 681 C CA . GLY A 1 87 ? 3.535 14.899 -2.970 1.00 88.06 87 GLY A CA 1
ATOM 682 C C . GLY A 1 87 ? 2.821 14.192 -4.128 1.00 88.06 87 GLY A C 1
ATOM 683 O O . GLY A 1 87 ? 1.644 13.868 -3.988 1.00 88.06 87 GLY A O 1
ATOM 684 N N . GLU A 1 88 ? 3.504 13.899 -5.239 1.00 91.31 88 GLU A N 1
ATOM 685 C CA . GLU A 1 88 ? 2.937 13.129 -6.360 1.00 91.31 88 GLU A CA 1
ATOM 686 C C . GLU A 1 88 ? 2.649 11.692 -5.916 1.00 91.31 88 GLU A C 1
ATOM 688 O O . GLU A 1 88 ? 3.557 10.988 -5.469 1.00 91.31 88 GLU A O 1
ATOM 693 N N . VAL A 1 89 ? 1.408 11.229 -6.076 1.00 91.56 89 VAL A N 1
ATOM 694 C CA . VAL A 1 89 ? 1.048 9.832 -5.812 1.00 91.56 89 VAL A CA 1
ATOM 695 C C . VAL A 1 89 ? 1.600 8.945 -6.922 1.00 91.56 89 VAL A C 1
ATOM 697 O O . VAL A 1 89 ? 1.233 9.068 -8.087 1.00 91.56 89 VAL A O 1
ATOM 700 N N . ILE A 1 90 ? 2.481 8.024 -6.546 1.00 89.69 90 ILE A N 1
ATOM 701 C CA . ILE A 1 90 ? 3.070 7.033 -7.452 1.00 89.69 90 ILE A CA 1
ATOM 702 C C . ILE A 1 90 ? 2.215 5.769 -7.473 1.00 89.69 90 ILE A C 1
ATOM 704 O O . ILE A 1 90 ? 2.097 5.129 -8.517 1.00 89.69 90 ILE A O 1
ATOM 708 N N . TYR A 1 91 ? 1.654 5.409 -6.318 1.00 90.19 91 TYR A N 1
ATOM 709 C CA . TYR A 1 91 ? 0.792 4.250 -6.142 1.00 90.19 91 TYR A CA 1
ATOM 710 C C . TYR A 1 91 ? -0.103 4.425 -4.923 1.00 90.19 91 TYR A C 1
ATOM 712 O O . TYR A 1 91 ? 0.367 4.871 -3.879 1.00 90.19 91 TYR A O 1
ATOM 720 N N . ALA A 1 92 ? -1.356 4.012 -5.052 1.00 91.31 92 ALA A N 1
ATOM 721 C CA . ALA A 1 92 ? -2.300 3.826 -3.966 1.00 91.31 92 ALA A CA 1
ATOM 722 C C . ALA A 1 92 ? -2.971 2.471 -4.189 1.00 91.31 92 ALA A C 1
ATOM 724 O O . ALA A 1 92 ? -3.400 2.184 -5.305 1.00 91.31 92 ALA A O 1
ATOM 725 N N . ASN A 1 93 ? -3.041 1.633 -3.158 1.00 90.62 93 ASN A N 1
ATOM 726 C CA . ASN A 1 93 ? -3.863 0.432 -3.258 1.00 90.62 93 ASN A CA 1
ATOM 727 C C . ASN A 1 93 ? -5.361 0.798 -3.145 1.00 90.62 93 ASN A C 1
ATOM 729 O O . ASN A 1 93 ? -5.695 1.884 -2.656 1.00 90.62 93 ASN A O 1
ATOM 733 N N . PRO A 1 94 ? -6.289 -0.101 -3.521 1.00 89.94 94 PRO A N 1
ATOM 734 C CA . PRO A 1 94 ? -7.723 0.200 -3.513 1.00 89.94 94 PRO A CA 1
ATOM 735 C C . PRO A 1 94 ? -8.257 0.635 -2.144 1.00 89.94 94 PRO A C 1
ATOM 737 O O . PRO A 1 94 ? -9.207 1.411 -2.047 1.00 89.94 94 PRO A O 1
ATOM 740 N N . VAL A 1 95 ? -7.657 0.141 -1.057 1.00 92.12 95 VAL A N 1
ATOM 741 C CA . VAL A 1 95 ? -8.019 0.565 0.300 1.00 92.12 95 VAL A CA 1
ATOM 742 C C . VAL A 1 95 ? -7.610 2.023 0.536 1.00 92.12 95 VAL A C 1
ATOM 744 O O . VAL A 1 95 ? -8.435 2.804 1.004 1.00 92.12 95 VAL A O 1
ATOM 747 N N . ALA A 1 96 ? -6.383 2.410 0.172 1.00 93.75 96 ALA A N 1
ATOM 748 C CA . ALA A 1 96 ? -5.898 3.784 0.291 1.00 93.75 96 ALA A CA 1
ATOM 749 C C . ALA A 1 96 ? -6.712 4.772 -0.556 1.00 93.75 96 ALA A C 1
ATOM 751 O O . ALA A 1 96 ? -6.991 5.876 -0.087 1.00 93.75 96 ALA A O 1
ATOM 752 N N . GLU A 1 97 ? -7.132 4.367 -1.759 1.00 91.88 97 GLU A N 1
ATOM 753 C CA . GLU A 1 97 ? -8.018 5.167 -2.614 1.00 91.88 97 GLU A CA 1
ATOM 754 C C . GLU A 1 97 ? -9.388 5.384 -1.958 1.00 91.88 97 GLU A C 1
ATOM 756 O O . GLU A 1 97 ? -9.828 6.522 -1.818 1.00 91.88 97 GLU A O 1
ATOM 761 N N . ARG A 1 98 ? -10.039 4.320 -1.461 1.00 93.06 98 ARG A N 1
ATOM 762 C CA . ARG A 1 98 ? -11.331 4.432 -0.752 1.00 93.06 98 ARG A CA 1
ATOM 763 C C . ARG A 1 98 ? -11.251 5.256 0.535 1.00 93.06 98 ARG A C 1
ATOM 765 O O . ARG A 1 98 ? -12.242 5.858 0.939 1.00 93.06 98 ARG A O 1
ATOM 772 N N . MET A 1 99 ? -10.094 5.264 1.191 1.00 94.31 99 MET A N 1
ATOM 773 C CA . MET A 1 99 ? -9.831 6.086 2.375 1.00 94.31 99 MET A CA 1
ATOM 774 C C . MET A 1 99 ? -9.465 7.539 2.045 1.00 94.31 99 MET A C 1
ATOM 776 O O . MET A 1 99 ? -9.275 8.325 2.975 1.00 94.31 99 MET A O 1
ATOM 780 N N . ALA A 1 100 ? -9.330 7.892 0.760 1.00 94.00 100 ALA A N 1
ATOM 781 C CA . ALA A 1 100 ? -8.818 9.183 0.301 1.00 94.00 100 ALA A CA 1
ATOM 782 C C . ALA A 1 100 ? -7.469 9.553 0.958 1.00 94.00 100 ALA A C 1
ATOM 784 O O . ALA A 1 100 ? -7.199 10.706 1.297 1.00 94.00 100 ALA A O 1
ATOM 785 N N . LEU A 1 101 ? -6.590 8.563 1.167 1.00 92.69 101 LEU A N 1
ATOM 786 C CA . LEU A 1 101 ? -5.335 8.749 1.908 1.00 92.69 101 LEU A CA 1
ATOM 787 C C . LEU A 1 101 ? -4.381 9.735 1.210 1.00 92.69 101 LEU A C 1
ATOM 789 O O . LEU A 1 101 ? -3.602 10.431 1.862 1.00 92.69 101 LEU A O 1
ATOM 793 N N . SER A 1 102 ? -4.467 9.829 -0.118 1.00 92.38 102 SER A N 1
ATOM 794 C CA . SER A 1 102 ? -3.713 10.780 -0.937 1.00 92.38 102 SER A CA 1
ATOM 795 C C . SER A 1 102 ? -4.038 12.240 -0.627 1.00 92.38 102 SER A C 1
ATOM 797 O O . SER A 1 102 ? -3.146 13.081 -0.722 1.00 92.38 102 SER A O 1
ATOM 799 N N . GLU A 1 103 ? -5.276 12.535 -0.225 1.00 91.56 103 GLU A N 1
ATOM 800 C CA . GLU A 1 103 ? -5.746 13.890 0.094 1.00 91.56 103 GLU A CA 1
ATOM 801 C C . GLU A 1 103 ? -5.247 14.368 1.462 1.00 91.56 103 GLU A C 1
ATOM 803 O O . GLU A 1 103 ? -5.222 15.565 1.748 1.00 91.56 103 GLU A O 1
ATOM 808 N N . ARG A 1 104 ? -4.800 13.438 2.311 1.00 88.81 104 ARG A N 1
ATOM 809 C CA . ARG A 1 104 ? -4.204 13.758 3.606 1.00 88.81 104 ARG A CA 1
ATOM 810 C C . ARG A 1 104 ? -2.763 14.221 3.431 1.00 88.81 104 ARG A C 1
ATOM 812 O O . ARG A 1 104 ? -1.979 13.605 2.702 1.00 88.81 104 ARG A O 1
ATOM 819 N N . SER A 1 105 ? -2.390 15.259 4.177 1.00 85.88 105 SER A N 1
ATOM 820 C CA . SER A 1 105 ? -1.006 15.732 4.280 1.00 85.88 105 SER A CA 1
ATOM 821 C C . SER A 1 105 ? -0.081 14.604 4.729 1.00 85.88 105 SER A C 1
ATOM 823 O O . SER A 1 105 ? -0.447 13.813 5.596 1.00 85.88 105 SER A O 1
ATOM 825 N N . ALA A 1 106 ? 1.129 14.516 4.181 1.00 81.00 106 ALA A N 1
ATOM 826 C CA . ALA A 1 106 ? 2.112 13.539 4.644 1.00 81.00 106 ALA A CA 1
ATOM 827 C C . ALA A 1 106 ? 2.472 13.807 6.119 1.00 81.00 106 ALA A C 1
ATOM 829 O O . ALA A 1 106 ? 2.839 14.924 6.482 1.00 81.00 106 ALA A O 1
ATOM 830 N N . ALA A 1 107 ? 2.374 12.784 6.967 1.00 83.75 107 ALA A N 1
ATOM 831 C CA . ALA A 1 107 ? 2.773 12.838 8.372 1.00 83.75 107 ALA A CA 1
ATOM 832 C C . ALA A 1 107 ? 3.598 11.596 8.705 1.00 83.75 107 ALA A C 1
ATOM 834 O O . ALA A 1 107 ? 3.299 10.517 8.201 1.00 83.75 107 ALA A O 1
ATOM 835 N N . SER A 1 108 ? 4.620 11.710 9.557 1.00 88.44 108 SER A N 1
ATOM 836 C CA . SER A 1 108 ? 5.381 10.537 10.021 1.00 88.44 108 SER A CA 1
ATOM 837 C C . SER A 1 108 ? 4.491 9.539 10.768 1.00 88.44 108 SER A C 1
ATOM 839 O O . SER A 1 108 ? 4.701 8.329 10.670 1.00 88.44 108 SER A O 1
ATOM 841 N N . PHE A 1 109 ? 3.488 10.057 11.475 1.00 93.69 109 PHE A N 1
ATOM 842 C CA . PHE A 1 109 ? 2.517 9.306 12.249 1.00 93.69 109 PHE A CA 1
ATOM 843 C C . PHE A 1 109 ? 1.198 10.082 12.350 1.00 93.69 109 PHE A C 1
ATOM 845 O O . PHE A 1 109 ? 1.214 11.294 12.563 1.00 93.69 109 PHE A O 1
ATOM 852 N N . GLU A 1 110 ? 0.066 9.392 12.245 1.00 94.81 110 GLU A N 1
ATOM 853 C CA . GLU A 1 110 ? -1.271 9.952 12.464 1.00 94.81 110 GLU A CA 1
ATOM 854 C C . GLU A 1 110 ? -2.219 8.851 12.951 1.00 94.81 110 GLU A C 1
ATOM 856 O O . GLU A 1 110 ? -2.154 7.722 12.469 1.00 94.81 110 GLU A O 1
ATOM 861 N N . ARG A 1 111 ? -3.146 9.187 13.853 1.00 95.69 111 ARG A N 1
ATOM 862 C CA . ARG A 1 111 ? -4.331 8.363 14.121 1.00 95.69 111 ARG A CA 1
ATOM 863 C C . ARG A 1 111 ? -5.571 9.052 13.590 1.00 95.69 111 ARG A C 1
ATOM 865 O O . ARG A 1 111 ? -5.716 10.262 13.749 1.00 95.69 111 ARG A O 1
ATOM 8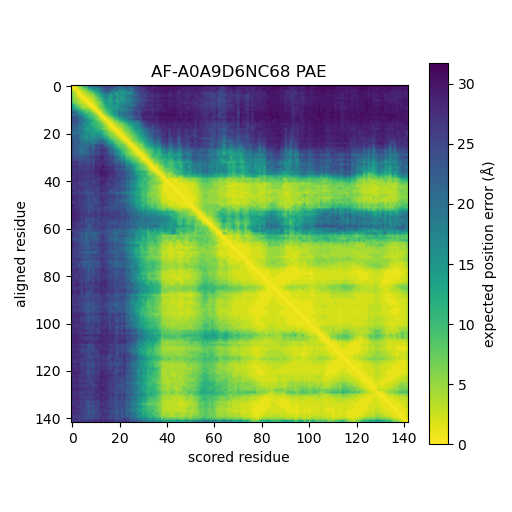72 N N . PHE A 1 112 ? -6.452 8.290 12.961 1.00 94.38 112 PHE A N 1
ATOM 873 C CA . PHE A 1 112 ? -7.682 8.816 12.382 1.00 94.38 112 PHE A CA 1
ATOM 874 C C . PHE A 1 112 ? -8.787 7.763 12.395 1.00 94.38 112 PHE A C 1
ATOM 876 O O . PHE A 1 112 ? -8.527 6.570 12.543 1.00 94.38 112 PHE A O 1
ATOM 883 N N . GLN A 1 113 ? -10.028 8.218 12.236 1.00 94.69 113 GLN A N 1
ATOM 884 C CA . GLN A 1 113 ? -11.177 7.337 12.083 1.00 94.69 113 GLN A CA 1
ATOM 885 C C . GLN A 1 113 ? -11.590 7.222 10.618 1.00 94.69 113 GLN A C 1
ATOM 887 O O . GLN A 1 113 ? -11.576 8.206 9.875 1.00 94.69 113 GLN A O 1
ATOM 892 N N . TRP A 1 114 ? -11.983 6.015 10.226 1.00 94.19 114 TRP A N 1
ATOM 893 C CA . TRP A 1 114 ? -12.587 5.722 8.933 1.00 94.19 114 TRP A CA 1
ATOM 894 C C . TRP A 1 114 ? -13.591 4.584 9.109 1.00 94.19 114 TRP A C 1
ATOM 896 O O . TRP A 1 114 ? -13.275 3.578 9.739 1.00 94.19 114 TRP A O 1
ATOM 906 N N . ASP A 1 115 ? -14.812 4.774 8.606 1.00 94.06 115 ASP A N 1
ATOM 907 C CA . ASP A 1 115 ? -15.917 3.810 8.734 1.00 94.06 115 ASP A CA 1
ATOM 908 C C . ASP A 1 115 ? -16.170 3.335 10.185 1.00 94.06 115 ASP A C 1
ATOM 910 O O . ASP A 1 115 ? -16.343 2.155 10.475 1.00 94.06 115 ASP A O 1
ATOM 914 N N . GLY A 1 116 ? -16.107 4.270 11.143 1.00 93.62 116 GLY A N 1
ATOM 915 C CA . GLY A 1 116 ? -16.316 3.989 12.570 1.00 93.62 116 GLY A CA 1
ATOM 916 C C . GLY A 1 116 ? -15.192 3.199 13.256 1.00 93.62 116 GLY A C 1
ATOM 917 O O . GLY A 1 116 ? -15.320 2.863 14.432 1.00 93.62 116 GLY A O 1
ATOM 918 N N . LEU A 1 117 ? -14.092 2.917 12.556 1.00 94.69 117 LEU A N 1
ATOM 919 C CA . LEU A 1 117 ? -12.929 2.202 13.078 1.00 94.69 117 LEU A CA 1
ATOM 920 C C . LEU A 1 117 ? -11.730 3.141 13.232 1.00 94.69 117 LEU A C 1
ATOM 922 O O . LEU A 1 117 ? -11.587 4.114 12.491 1.00 94.69 117 LEU A O 1
ATOM 926 N N . GLU A 1 118 ? -10.856 2.835 14.190 1.00 96.38 118 GLU A N 1
ATOM 927 C CA . GLU A 1 118 ? -9.623 3.587 14.422 1.00 96.38 118 GLU A CA 1
ATOM 928 C C . GLU A 1 118 ? -8.458 2.992 13.623 1.00 96.38 118 GLU A C 1
ATOM 930 O O . GLU A 1 118 ? -8.241 1.776 13.599 1.00 96.38 118 GLU A O 1
ATOM 935 N N . TYR A 1 119 ? -7.704 3.870 12.971 1.00 96.12 119 TYR A N 1
ATOM 936 C CA . TYR A 1 119 ? -6.551 3.536 12.150 1.00 96.12 119 TYR A CA 1
ATOM 937 C C . TYR A 1 119 ? -5.328 4.318 12.598 1.00 96.12 119 TYR A C 1
ATOM 939 O O . TYR A 1 119 ? -5.414 5.456 13.061 1.00 96.12 119 TYR A O 1
ATOM 947 N N . GLU A 1 120 ? -4.171 3.707 12.386 1.00 96.81 120 GLU A N 1
ATOM 948 C CA . GLU A 1 120 ? -2.872 4.321 12.577 1.00 96.81 120 GLU A CA 1
ATOM 949 C C . GLU A 1 120 ? -2.132 4.355 11.243 1.00 96.81 120 GLU A C 1
ATOM 951 O O . GLU A 1 120 ? -1.852 3.310 10.655 1.00 96.81 120 GLU A O 1
ATOM 956 N N . ARG A 1 121 ? -1.804 5.560 10.771 1.00 95.56 121 ARG A N 1
ATOM 957 C CA . ARG A 1 121 ? -0.928 5.785 9.623 1.00 95.56 121 ARG A CA 1
ATOM 958 C C . ARG A 1 121 ? 0.496 5.999 10.096 1.00 95.56 121 ARG A C 1
ATOM 960 O O . ARG A 1 121 ? 0.756 6.859 10.935 1.00 95.56 121 ARG A O 1
ATOM 967 N N . ARG A 1 122 ? 1.429 5.267 9.498 1.00 95.19 122 ARG A N 1
ATOM 968 C CA . ARG A 1 122 ? 2.871 5.447 9.669 1.00 95.19 122 ARG A CA 1
ATOM 969 C C . ARG A 1 122 ? 3.508 5.713 8.323 1.00 95.19 122 ARG A C 1
ATOM 971 O O . ARG A 1 122 ? 3.166 5.054 7.342 1.00 95.19 122 ARG A O 1
ATOM 978 N N . SER A 1 123 ? 4.473 6.620 8.310 1.00 92.75 123 SER A N 1
ATOM 979 C CA . SER A 1 123 ? 5.223 6.936 7.102 1.00 92.75 123 SER A CA 1
ATOM 980 C C . SER A 1 123 ? 6.697 6.640 7.274 1.00 92.75 123 SER A C 1
ATOM 982 O O . SER A 1 123 ? 7.304 6.937 8.304 1.00 92.75 123 SER A O 1
ATOM 984 N N . LEU A 1 124 ? 7.288 6.094 6.221 1.00 90.50 124 LEU A N 1
ATOM 985 C CA . LEU A 1 124 ? 8.709 5.841 6.130 1.00 90.50 124 LEU A CA 1
ATOM 986 C C . LEU A 1 124 ? 9.265 6.496 4.873 1.00 90.50 124 LEU A C 1
ATOM 988 O O . LEU A 1 124 ? 8.821 6.236 3.754 1.00 90.50 124 LEU A O 1
ATOM 992 N N . GLN A 1 125 ? 10.283 7.327 5.069 1.00 90.44 125 GLN A N 1
ATOM 993 C CA . GLN A 1 125 ? 11.044 7.894 3.969 1.00 90.44 125 GLN A CA 1
ATOM 994 C C . GLN A 1 125 ? 12.092 6.889 3.504 1.00 90.44 125 GLN A C 1
ATOM 996 O O . GLN A 1 125 ? 12.863 6.357 4.303 1.00 90.44 125 GLN A O 1
ATOM 1001 N N . CYS A 1 126 ? 12.153 6.659 2.201 1.00 85.12 126 CYS A N 1
ATOM 1002 C CA . CYS A 1 126 ? 13.171 5.823 1.590 1.00 85.12 126 CYS A CA 1
ATOM 1003 C C . CYS A 1 126 ? 13.735 6.489 0.333 1.00 85.12 126 CYS A C 1
ATOM 1005 O O . CYS A 1 126 ? 13.150 7.403 -0.253 1.00 85.12 126 CYS A O 1
ATOM 1007 N N . ARG A 1 127 ? 14.924 6.045 -0.070 1.00 84.31 127 ARG A N 1
ATOM 1008 C CA . ARG A 1 127 ? 15.526 6.422 -1.347 1.00 84.31 127 ARG A CA 1
ATOM 1009 C C . ARG A 1 127 ? 15.472 5.233 -2.283 1.00 84.31 127 ARG A C 1
ATOM 1011 O O . ARG A 1 127 ? 15.880 4.136 -1.911 1.00 84.31 127 ARG A O 1
ATOM 1018 N N . TRP A 1 128 ? 15.017 5.480 -3.502 1.00 82.94 128 TRP A N 1
ATOM 1019 C CA . TRP A 1 128 ? 15.003 4.491 -4.566 1.00 82.94 128 TRP A CA 1
ATOM 1020 C C . TRP A 1 128 ? 15.558 5.093 -5.840 1.00 82.94 128 TRP A C 1
ATOM 1022 O O . TRP A 1 128 ? 15.051 6.104 -6.334 1.00 82.94 128 TRP A O 1
ATOM 1032 N N . ARG A 1 129 ? 16.628 4.483 -6.359 1.00 82.81 129 ARG A N 1
ATOM 1033 C CA . ARG A 1 129 ? 17.449 5.075 -7.423 1.00 82.81 129 ARG A CA 1
ATOM 1034 C C . ARG A 1 129 ? 17.831 6.515 -7.036 1.00 82.81 129 ARG A C 1
ATOM 1036 O O . ARG A 1 129 ? 18.476 6.723 -6.012 1.00 82.81 129 ARG A O 1
ATOM 1043 N N . HIS A 1 130 ? 17.388 7.506 -7.806 1.00 84.31 130 HIS A N 1
ATOM 1044 C CA . HIS A 1 130 ? 17.654 8.929 -7.574 1.00 84.31 130 HIS A CA 1
ATOM 1045 C C . HIS A 1 130 ? 16.455 9.696 -6.993 1.00 84.31 130 HIS A C 1
ATOM 1047 O O . HIS A 1 130 ? 16.462 10.923 -6.995 1.00 84.31 130 HIS A O 1
ATOM 1053 N N . ARG A 1 131 ? 15.413 9.001 -6.516 1.00 86.25 131 ARG A N 1
ATOM 1054 C CA . ARG A 1 131 ? 14.181 9.617 -6.001 1.00 86.25 131 ARG A CA 1
ATOM 1055 C C . ARG A 1 131 ? 14.031 9.388 -4.502 1.00 86.25 131 ARG A C 1
ATOM 1057 O O . ARG A 1 131 ? 14.381 8.324 -3.986 1.00 86.25 131 ARG A O 1
ATOM 1064 N N . ARG A 1 132 ? 13.498 10.392 -3.804 1.00 90.31 132 ARG A N 1
ATOM 1065 C CA . ARG A 1 132 ? 13.024 10.256 -2.424 1.00 90.31 132 ARG A CA 1
ATOM 1066 C C . ARG A 1 132 ? 11.547 9.917 -2.465 1.00 90.31 132 ARG A C 1
ATOM 1068 O O . ARG A 1 132 ? 10.778 10.587 -3.148 1.00 90.31 132 ARG A O 1
ATOM 1075 N N . LEU A 1 133 ? 11.187 8.860 -1.758 1.00 91.25 133 LEU A N 1
ATOM 1076 C CA . LEU A 1 133 ? 9.839 8.329 -1.711 1.00 91.25 133 LEU A CA 1
ATOM 1077 C C . LEU A 1 133 ? 9.377 8.266 -0.262 1.00 91.25 133 LEU A C 1
ATOM 1079 O O . LEU A 1 133 ? 10.178 8.057 0.653 1.00 91.25 133 LEU A O 1
ATOM 1083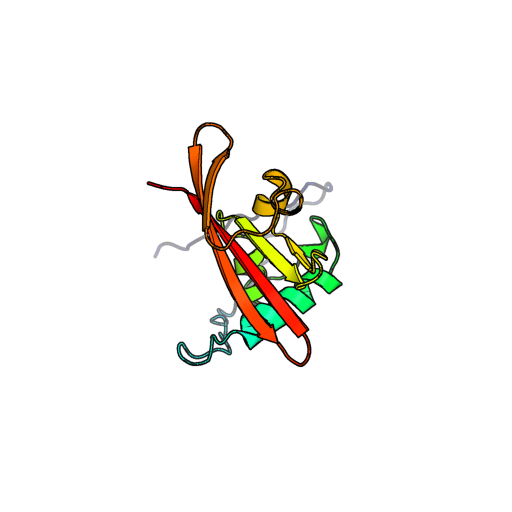 N N . ILE A 1 134 ? 8.077 8.417 -0.075 1.00 92.19 134 ILE A N 1
ATOM 1084 C CA . ILE A 1 134 ? 7.400 8.246 1.200 1.00 92.19 134 ILE A CA 1
ATOM 1085 C C . ILE A 1 134 ? 6.447 7.070 1.018 1.00 92.19 134 ILE A C 1
ATOM 1087 O O . ILE A 1 134 ? 5.526 7.141 0.204 1.00 92.19 134 ILE A O 1
ATOM 1091 N N . LEU A 1 135 ? 6.705 5.983 1.744 1.00 91.94 135 LEU A N 1
ATOM 1092 C CA . LEU A 1 135 ? 5.744 4.901 1.917 1.00 91.94 135 LEU A CA 1
ATOM 1093 C C . LEU A 1 135 ? 4.888 5.231 3.132 1.00 91.94 135 LEU A C 1
ATOM 1095 O O . LEU A 1 135 ? 5.427 5.434 4.217 1.00 91.94 135 LEU A O 1
ATOM 1099 N N . GLU A 1 136 ? 3.579 5.217 2.958 1.00 94.31 136 GLU A N 1
ATOM 1100 C CA . GLU A 1 136 ? 2.602 5.366 4.025 1.00 94.31 136 GLU A CA 1
ATOM 1101 C C . GLU A 1 136 ? 1.786 4.080 4.123 1.00 94.31 136 GLU A C 1
ATOM 1103 O O . GLU A 1 136 ? 1.301 3.560 3.115 1.00 94.31 136 GLU A O 1
ATOM 1108 N N . VAL A 1 137 ? 1.645 3.569 5.342 1.00 94.75 137 VAL A N 1
ATOM 1109 C CA . VAL A 1 137 ? 0.796 2.417 5.646 1.00 94.75 137 VAL A CA 1
ATOM 1110 C C . VAL A 1 137 ? -0.193 2.847 6.709 1.00 94.75 137 VAL A C 1
ATOM 1112 O O . VAL A 1 137 ? 0.235 3.329 7.759 1.00 94.75 137 VAL A O 1
ATOM 1115 N N . ALA A 1 138 ? -1.488 2.690 6.444 1.00 95.94 138 ALA A N 1
A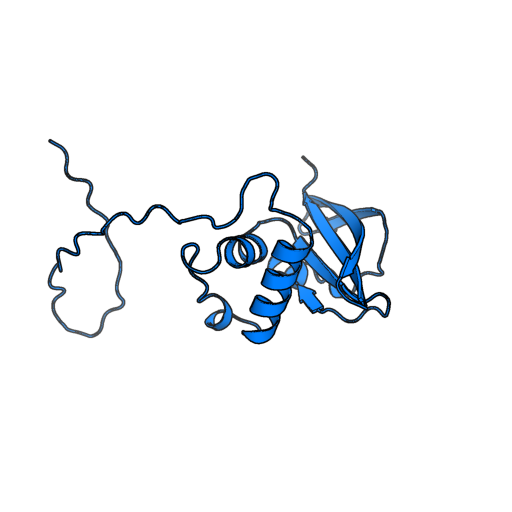TOM 1116 C CA . ALA A 1 138 ? -2.519 2.833 7.459 1.00 95.94 138 ALA A CA 1
ATOM 1117 C C . ALA A 1 138 ? -3.135 1.472 7.787 1.00 95.94 138 ALA A C 1
ATO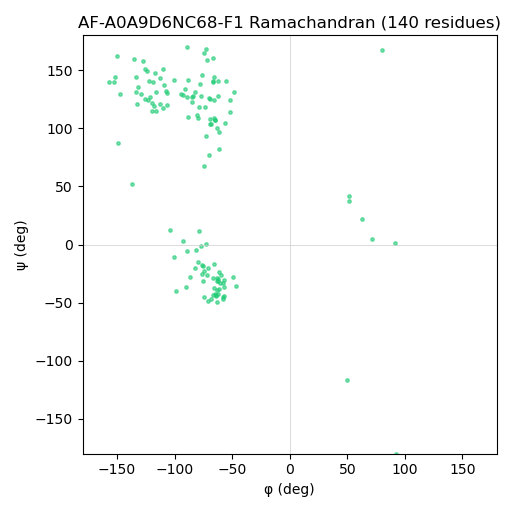M 1119 O O . ALA A 1 138 ? -3.751 0.831 6.932 1.00 95.94 138 ALA A O 1
ATOM 1120 N N . SER A 1 139 ? -2.966 1.062 9.040 1.00 95.12 139 SER A N 1
ATOM 1121 C CA . SER A 1 139 ? -3.444 -0.215 9.566 1.00 95.12 139 SER A CA 1
ATOM 1122 C C . SER A 1 139 ? -4.466 0.031 10.666 1.00 95.12 139 SER A C 1
ATOM 1124 O O . SER A 1 139 ? -4.396 1.023 11.396 1.00 95.12 139 SER A O 1
ATOM 1126 N N . ARG A 1 140 ? -5.434 -0.874 10.786 1.00 94.94 140 ARG A N 1
ATOM 1127 C CA . ARG A 1 140 ? -6.450 -0.802 11.838 1.00 94.94 140 ARG A CA 1
ATOM 1128 C C . ARG A 1 140 ? -5.815 -1.008 13.218 1.00 94.94 140 ARG A C 1
ATOM 1130 O O . ARG A 1 140 ? -4.976 -1.893 13.386 1.00 94.94 140 ARG A O 1
ATOM 1137 N N . ILE A 1 141 ? -6.262 -0.236 14.206 1.00 92.50 141 ILE A N 1
ATOM 1138 C CA . ILE A 1 141 ? -5.927 -0.440 15.619 1.00 92.50 141 ILE A CA 1
ATOM 1139 C C . ILE A 1 141 ? -6.902 -1.480 16.194 1.00 92.50 141 ILE A C 1
ATOM 1141 O O . ILE A 1 141 ? -8.117 -1.374 15.998 1.00 92.50 141 ILE A O 1
ATOM 1145 N N . LEU A 1 142 ? -6.354 -2.527 16.819 1.00 82.44 142 LEU A N 1
ATOM 1146 C CA . LEU A 1 142 ? -7.111 -3.604 17.472 1.00 82.44 142 LEU A CA 1
ATOM 1147 C C . LEU A 1 142 ? -7.438 -3.261 18.923 1.00 82.44 142 LEU A C 1
ATOM 1149 O O . LEU A 1 142 ? -6.555 -2.679 19.592 1.00 82.44 142 LEU A O 1
#

Secondary structure (DSSP, 8-state):
-------------SS-------------------TTT--HHHHHHHHHHHHHH-SSTTGGG--TTT-HHHHHHHH-SSEEEEEETT--EEEE-HHHHHTTGGGSPP-SEEEEEETTEEEEEEEEEEEETTEEEEEEEEEE--

Solvent-accessible surface area (backbone atoms only — not comparable to full-atom values): 8926 Å² total; per-residue (Å²): 135,88,82,86,81,83,89,78,92,71,87,87,79,94,67,87,85,73,88,74,85,73,79,73,75,79,69,69,69,77,69,93,56,54,92,86,57,73,44,73,63,57,58,50,53,24,44,57,50,53,51,72,53,43,86,64,79,80,38,64,70,56,43,61,75,80,37,47,65,39,33,47,61,57,65,45,87,48,22,35,38,34,25,39,81,88,66,52,77,62,43,63,20,67,48,16,56,77,65,47,51,83,79,49,77,92,52,64,63,48,75,50,76,58,96,94,38,51,31,40,33,42,41,46,80,47,76,54,94,95,42,55,34,35,42,36,40,34,38,76,66,131

Foldseek 3Di:
DDDDDDDDDDDDDPDDDDDDPPPPPPPPLPPVADPVRPDPQLLVVLLQLLLVQDDDDSSQPDDCSNRVNVNCQQPDLKWKWKAFPVLHTSDTHPNCVVVVVSVDDDDQWDWDDDPNFIKIKHWDWDDDDPTIMIIIIIDTDD

Sequence (142 aa):
MAGRYRILLLEDSGGALVPVSRRSRRRRPAFPYSREALGWGVLLEAVERLRRQGPGPEGWRISLQDDPVAFLLDSVADAILVRSDVGEVIYANPVAERMALSERSAASFERFQWDGLEYERRSLQCRWRHRRLILEVASRIL